Protein AF-A0A524IJ45-F1 (afdb_monomer)

Secondary structure (DSSP, 8-state):
----HHHHHHHHHHHHHHHH--GGGGGGS-HHHHHHHHHHHHHHHHHT-SS-TTTTTT-GGG---HHHHHHHHHHHHHS----------

Solvent-accessible surface area (backbone atoms only — not comparable to full-atom values): 5574 Å² total; per-residue (Å²): 136,88,82,58,68,67,64,51,51,50,52,46,54,56,49,54,46,43,70,77,56,42,79,95,49,47,92,73,52,54,68,72,59,49,44,51,47,43,50,47,58,44,50,37,49,72,75,54,56,51,65,49,78,83,52,39,85,84,36,66,84,65,60,76,47,74,66,53,51,48,51,50,50,52,51,50,70,66,51,90,61,82,75,80,78,90,75,79,134

pLDDT: mean 85.95, std 15.04, range [37.12, 96.44]

Radius of gyration: 16.4 Å; Cα contacts (8 Å, |Δi|>4): 30; chains: 1; bounding box: 54×28×36 Å

Foldseek 3Di:
DDDPPVVVVVVVVVVVCCVLDDPVCQVVDDQQSNLVSLVVQLVCVVVVPPPPPVVCVVCVVRDDDPVNSVVSVVVSVPDDHDPPPPDDD

Mean predicted aligned error: 6.89 Å

Sequence (89 aa):
SQVAPVSWLLAWDVGEGREELNFSTWNRYGQKKRDKIIKEIWEEVQEGEMPPWFYLPLHPDARLSDNDRSVLRVWTTSVPSVSEDKNDK

Structure (mmCIF, N/CA/C/O backbone):
data_AF-A0A524IJ45-F1
#
_entry.id   AF-A0A524IJ45-F1
#
loop_
_atom_site.group_PDB
_atom_site.id
_atom_site.type_symbol
_atom_s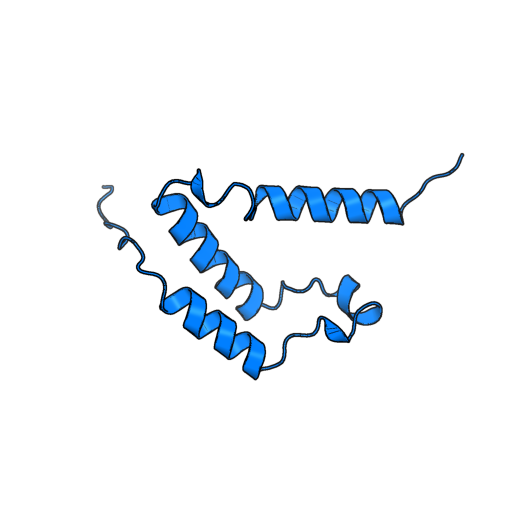ite.label_atom_id
_atom_site.label_alt_id
_atom_site.label_comp_id
_atom_site.label_asym_id
_atom_site.label_entity_id
_atom_site.label_seq_id
_atom_site.pdbx_PDB_ins_code
_atom_site.Cartn_x
_atom_site.Cartn_y
_atom_site.Cartn_z
_atom_site.occupancy
_atom_site.B_iso_or_equiv
_atom_site.auth_seq_id
_atom_site.auth_comp_id
_atom_site.auth_asym_id
_atom_site.auth_atom_id
_atom_site.pdbx_PDB_model_num
ATOM 1 N N . SER A 1 1 ? 35.169 2.123 0.987 1.00 50.47 1 SER A N 1
ATOM 2 C CA . SER A 1 1 ? 33.810 2.248 1.543 1.00 50.47 1 SER A CA 1
ATOM 3 C C . SER A 1 1 ? 32.815 1.667 0.559 1.00 50.47 1 SER A C 1
ATOM 5 O O . SER A 1 1 ? 32.838 2.081 -0.591 1.00 50.47 1 SER A O 1
ATOM 7 N N . GLN A 1 2 ? 31.993 0.700 0.967 1.00 52.06 2 GLN A N 1
ATOM 8 C CA . GLN A 1 2 ? 30.850 0.237 0.175 1.00 52.06 2 GLN A CA 1
ATOM 9 C C . GLN A 1 2 ? 29.604 0.907 0.747 1.00 52.06 2 GLN A C 1
ATOM 11 O O . GLN A 1 2 ? 29.081 0.493 1.775 1.00 52.06 2 GLN A O 1
ATOM 16 N N . VAL A 1 3 ? 29.184 2.001 0.118 1.00 57.25 3 VAL A N 1
ATOM 17 C CA . VAL A 1 3 ? 27.835 2.536 0.312 1.00 57.25 3 VAL A CA 1
ATOM 18 C C . VAL A 1 3 ? 26.932 1.643 -0.530 1.00 57.25 3 VAL A C 1
ATOM 20 O O . VAL A 1 3 ? 27.188 1.483 -1.722 1.00 57.25 3 VAL A O 1
ATOM 23 N N . ALA A 1 4 ? 25.933 1.014 0.085 1.00 68.88 4 ALA A N 1
ATOM 24 C CA . ALA A 1 4 ? 24.977 0.152 -0.604 1.00 68.88 4 ALA A CA 1
ATOM 25 C C . ALA A 1 4 ? 23.622 0.881 -0.682 1.00 68.88 4 ALA A C 1
ATOM 27 O O . ALA A 1 4 ? 22.725 0.617 0.121 1.00 68.88 4 ALA A O 1
ATOM 28 N N . PRO A 1 5 ? 23.478 1.849 -1.607 1.00 75.81 5 PRO A N 1
ATOM 29 C CA . PRO A 1 5 ? 22.335 2.761 -1.626 1.00 75.81 5 PRO A CA 1
ATOM 30 C C . PRO A 1 5 ? 21.005 2.025 -1.828 1.00 75.81 5 PRO A C 1
ATOM 32 O O . PRO A 1 5 ? 20.012 2.362 -1.195 1.00 75.81 5 PRO A O 1
ATOM 35 N N . VAL A 1 6 ? 21.000 0.968 -2.644 1.00 80.31 6 VAL A N 1
ATOM 36 C CA . VAL A 1 6 ? 19.785 0.203 -2.960 1.00 80.31 6 VAL A CA 1
ATOM 37 C C . VAL A 1 6 ? 19.300 -0.625 -1.766 1.00 80.31 6 VAL A C 1
ATOM 39 O O . VAL A 1 6 ? 18.103 -0.676 -1.510 1.00 80.31 6 VAL A O 1
ATOM 42 N N . SER A 1 7 ? 20.202 -1.246 -0.996 1.00 81.12 7 SER A N 1
ATOM 43 C CA . SER A 1 7 ? 19.798 -2.052 0.166 1.00 81.12 7 SER A CA 1
ATOM 44 C C . SER A 1 7 ? 19.265 -1.204 1.318 1.00 81.12 7 SER A C 1
ATOM 46 O O . SER A 1 7 ? 18.411 -1.674 2.061 1.00 81.12 7 SER A O 1
ATOM 48 N N . TRP A 1 8 ? 19.754 0.031 1.477 1.00 85.31 8 TRP A N 1
ATOM 49 C CA . TRP A 1 8 ? 19.207 0.962 2.467 1.00 85.31 8 TRP A CA 1
ATOM 50 C C . TRP A 1 8 ? 17.850 1.505 2.050 1.00 85.31 8 TRP A C 1
ATOM 52 O O . TRP A 1 8 ? 16.958 1.522 2.888 1.00 85.31 8 TRP A O 1
ATOM 62 N N . LEU A 1 9 ? 17.682 1.876 0.776 1.00 84.62 9 LEU A N 1
ATOM 63 C CA . LEU A 1 9 ? 16.384 2.299 0.253 1.00 84.62 9 LEU A CA 1
ATOM 64 C C . LEU A 1 9 ? 15.338 1.194 0.439 1.00 84.62 9 LEU A C 1
ATOM 66 O O . LEU A 1 9 ? 14.293 1.442 1.017 1.00 84.62 9 LEU A O 1
ATOM 70 N N . LEU A 1 10 ? 15.668 -0.048 0.071 1.00 85.81 10 LEU A N 1
ATOM 71 C CA . LEU A 1 10 ? 14.768 -1.186 0.257 1.00 85.81 10 LEU A CA 1
ATOM 72 C C . LEU A 1 10 ? 14.447 -1.452 1.736 1.00 85.81 10 LEU A C 1
ATOM 74 O O . LEU A 1 10 ? 13.305 -1.738 2.082 1.00 85.81 10 LEU A O 1
ATOM 78 N N . ALA A 1 11 ? 15.450 -1.393 2.618 1.00 88.62 11 ALA A N 1
ATOM 79 C CA . ALA A 1 11 ? 15.230 -1.583 4.050 1.00 88.62 11 ALA A CA 1
ATOM 80 C C . ALA A 1 11 ? 14.358 -0.469 4.647 1.00 88.62 11 ALA A C 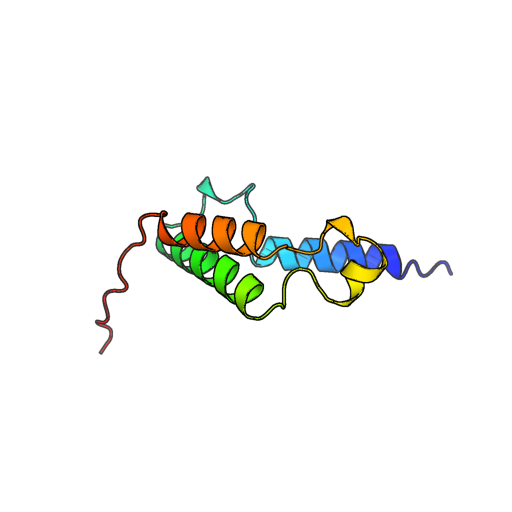1
ATOM 82 O O . ALA A 1 11 ? 13.544 -0.750 5.525 1.00 88.62 11 ALA A O 1
ATOM 83 N N . TRP A 1 12 ? 14.526 0.763 4.164 1.00 88.44 12 TRP A N 1
ATOM 84 C CA . TRP A 1 12 ? 13.705 1.905 4.541 1.00 88.44 12 TRP A CA 1
ATOM 85 C C . TRP A 1 12 ? 12.266 1.741 4.039 1.00 88.44 12 TRP A C 1
ATOM 87 O O . TRP A 1 12 ? 11.368 1.750 4.870 1.00 88.44 12 TRP A O 1
ATOM 97 N N . ASP A 1 13 ? 12.052 1.436 2.754 1.00 89.25 13 ASP A N 1
ATOM 98 C CA . ASP A 1 13 ? 10.720 1.191 2.174 1.00 89.25 13 ASP A CA 1
ATOM 99 C C . ASP A 1 13 ? 9.969 0.068 2.918 1.00 89.25 13 ASP A C 1
ATOM 101 O O . ASP A 1 13 ? 8.781 0.179 3.221 1.00 89.25 13 ASP A O 1
ATOM 105 N N . VAL A 1 14 ? 10.659 -1.030 3.256 1.00 90.06 14 VAL A N 1
ATOM 106 C CA . VAL A 1 14 ? 10.072 -2.138 4.034 1.00 90.06 14 VAL A CA 1
ATOM 107 C C . VAL A 1 14 ? 9.758 -1.717 5.471 1.00 90.06 14 VAL A C 1
ATOM 109 O O . VAL A 1 14 ? 8.784 -2.207 6.048 1.00 90.06 14 VAL A O 1
ATOM 112 N N . GLY A 1 15 ? 10.600 -0.873 6.067 1.00 92.88 15 GLY A N 1
ATOM 113 C CA . GLY A 1 15 ? 10.385 -0.312 7.398 1.00 92.88 15 GLY A CA 1
ATOM 114 C C . GL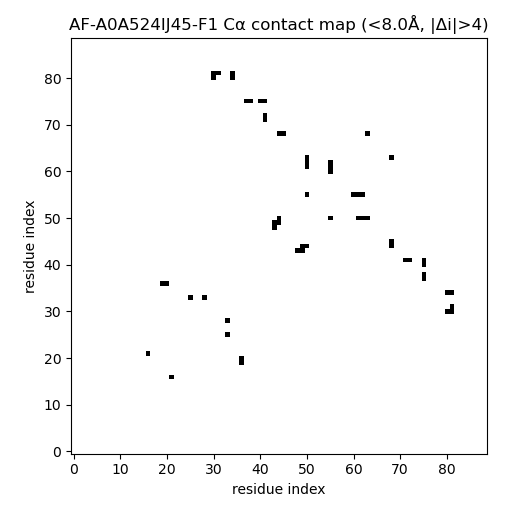Y A 1 15 ? 9.138 0.562 7.431 1.00 92.88 15 GLY A C 1
ATOM 115 O O . GLY A 1 15 ? 8.222 0.262 8.195 1.00 92.88 15 GLY A O 1
ATOM 116 N N . GLU A 1 16 ? 9.085 1.548 6.539 1.00 91.81 16 GLU A N 1
ATOM 117 C CA . GLU A 1 16 ? 7.985 2.500 6.386 1.00 91.81 16 GLU A CA 1
ATOM 118 C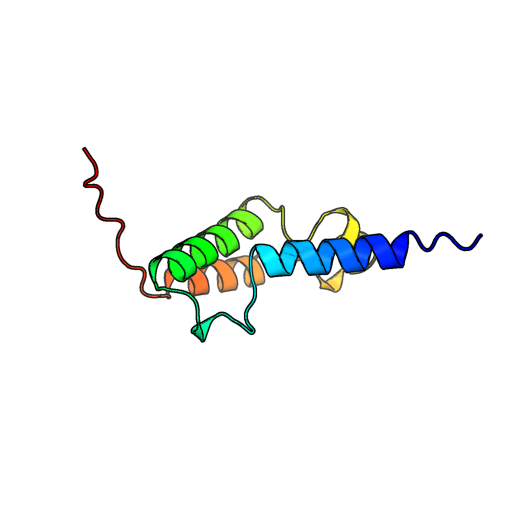 C . GLU A 1 16 ? 6.665 1.776 6.096 1.00 91.81 16 GLU A C 1
ATOM 120 O O . GLU A 1 16 ? 5.688 1.905 6.831 1.00 91.81 16 GLU A O 1
ATOM 125 N N . GLY A 1 17 ? 6.656 0.878 5.103 1.00 91.50 17 GLY A N 1
ATOM 126 C CA . GLY A 1 17 ? 5.455 0.121 4.756 1.00 91.50 17 GLY A CA 1
ATOM 127 C C . GLY A 1 17 ? 4.922 -0.731 5.913 1.00 91.50 17 GLY A C 1
ATOM 128 O O . GLY A 1 17 ? 3.713 -0.903 6.047 1.00 91.50 17 GLY A O 1
ATOM 129 N N . ARG A 1 18 ? 5.799 -1.253 6.785 1.00 93.50 18 ARG A N 1
ATOM 130 C CA . ARG A 1 18 ? 5.402 -2.010 7.988 1.00 93.50 18 ARG A CA 1
ATOM 131 C C . ARG A 1 18 ? 4.956 -1.127 9.147 1.00 93.50 18 ARG A C 1
ATOM 133 O O . ARG A 1 18 ? 4.290 -1.647 10.048 1.00 93.50 18 ARG A O 1
ATOM 140 N N . GLU A 1 19 ? 5.365 0.131 9.179 1.00 91.44 19 GLU A N 1
ATOM 141 C CA . GLU A 1 19 ? 4.893 1.094 10.168 1.00 91.44 19 GLU A CA 1
ATOM 142 C C . GLU A 1 19 ? 3.423 1.435 9.905 1.00 91.44 19 GLU A C 1
ATOM 144 O O . GLU A 1 19 ? 2.599 1.330 10.823 1.00 91.44 19 GLU A O 1
ATOM 149 N N . GLU A 1 20 ? 3.087 1.677 8.636 1.00 91.25 20 GLU A N 1
ATOM 150 C CA . GLU A 1 20 ? 1.721 1.972 8.200 1.00 91.25 20 GLU A CA 1
ATOM 151 C C . GLU A 1 20 ? 0.830 0.718 8.156 1.00 91.25 20 GLU A C 1
ATOM 153 O O . GLU A 1 20 ? -0.250 0.670 8.757 1.00 91.25 20 GLU A O 1
ATOM 158 N N . LEU A 1 21 ? 1.301 -0.365 7.523 1.00 93.06 21 LEU A N 1
ATOM 159 C CA . LEU A 1 21 ? 0.521 -1.585 7.309 1.00 93.06 21 LEU A CA 1
ATOM 160 C C . LEU A 1 21 ? 1.347 -2.860 7.535 1.00 93.06 21 LEU A C 1
ATOM 162 O O . LEU A 1 21 ? 2.133 -3.311 6.703 1.00 93.06 21 LEU A O 1
ATOM 166 N N . ASN A 1 22 ? 1.079 -3.550 8.649 1.00 94.88 22 ASN A N 1
ATOM 167 C CA . ASN A 1 22 ? 1.707 -4.838 8.948 1.00 94.88 22 ASN A CA 1
ATOM 168 C C . ASN A 1 22 ? 0.693 -5.965 9.163 1.00 94.88 22 ASN A C 1
ATOM 170 O O . ASN A 1 22 ? 0.210 -6.206 10.279 1.00 94.88 22 ASN A O 1
ATOM 174 N N . PHE A 1 23 ? 0.470 -6.745 8.102 1.00 92.56 23 PHE A N 1
ATOM 175 C CA . PHE A 1 23 ? -0.418 -7.909 8.121 1.00 92.56 23 PHE A CA 1
ATOM 176 C C . PHE A 1 23 ? -0.014 -8.992 9.140 1.00 92.56 23 PHE A C 1
ATOM 178 O O . PHE A 1 23 ? -0.881 -9.677 9.678 1.00 92.56 23 PHE A O 1
ATOM 185 N N . SER A 1 24 ? 1.271 -9.105 9.508 1.00 94.44 24 SER A N 1
ATOM 186 C CA . SER A 1 24 ? 1.734 -10.065 10.536 1.00 94.44 24 SER A CA 1
ATOM 187 C C . SER A 1 24 ? 1.279 -9.687 11.952 1.00 94.44 24 SER A C 1
ATOM 189 O O . SER A 1 24 ? 1.308 -10.499 12.884 1.00 94.44 24 SER A O 1
ATOM 191 N N . THR A 1 25 ? 0.872 -8.432 12.141 1.00 93.88 25 THR A N 1
ATOM 192 C CA . THR A 1 25 ? 0.343 -7.911 13.405 1.0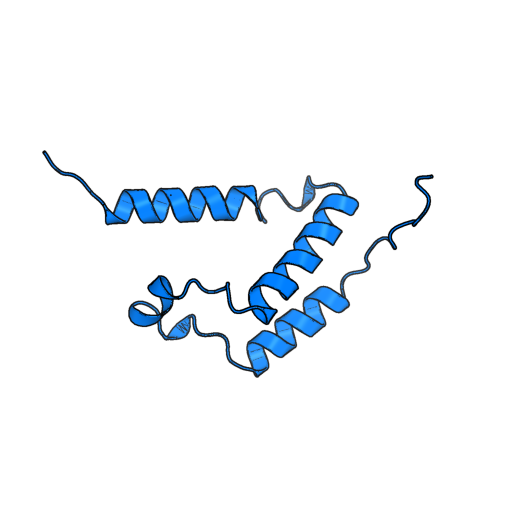0 93.88 25 THR A CA 1
ATOM 193 C C . THR A 1 25 ? -1.130 -7.514 13.315 1.00 93.88 25 THR A C 1
ATOM 195 O O . THR A 1 25 ? -1.699 -7.094 14.318 1.00 93.88 25 THR A O 1
ATOM 198 N N . TRP A 1 26 ? -1.777 -7.733 12.167 1.00 92.88 26 TRP A N 1
ATOM 199 C CA . TRP A 1 26 ? -3.166 -7.351 11.892 1.00 92.88 26 TRP A CA 1
ATOM 200 C C . TRP A 1 26 ? -4.150 -7.788 12.980 1.00 92.88 26 TRP A C 1
ATOM 202 O O . TRP A 1 26 ? -4.923 -6.985 13.506 1.00 92.88 26 TRP A O 1
ATOM 212 N N . ASN A 1 27 ? -4.049 -9.053 13.402 1.00 93.00 27 ASN A N 1
ATOM 213 C CA . ASN A 1 27 ? -4.915 -9.642 14.427 1.00 93.00 27 ASN A CA 1
ATOM 214 C C . ASN A 1 27 ? -4.733 -9.018 15.822 1.00 93.00 27 ASN A C 1
ATOM 216 O O . ASN A 1 27 ? -5.577 -9.214 16.692 1.00 93.00 27 ASN A O 1
ATOM 220 N N . ARG A 1 28 ? -3.663 -8.244 16.035 1.00 94.62 28 ARG A N 1
ATOM 221 C CA . ARG A 1 28 ? -3.390 -7.512 17.279 1.00 94.62 28 ARG A CA 1
ATOM 222 C C . ARG A 1 28 ? -3.896 -6.068 17.247 1.00 94.62 28 ARG A C 1
ATOM 224 O O . ARG A 1 28 ? -3.976 -5.443 18.297 1.00 94.62 28 ARG A O 1
ATOM 231 N N . TYR A 1 29 ? -4.238 -5.529 16.076 1.00 92.94 29 TYR A N 1
ATOM 232 C CA . TYR A 1 29 ? -4.803 -4.183 15.969 1.00 92.94 29 TYR A CA 1
ATOM 233 C C . TYR A 1 29 ? -6.239 -4.142 16.491 1.00 92.94 29 TYR A C 1
ATOM 235 O O . TYR A 1 29 ? -7.003 -5.085 16.287 1.00 92.94 29 TYR A O 1
ATOM 243 N N . GLY A 1 30 ? -6.609 -3.038 17.144 1.00 92.31 30 GLY A N 1
ATOM 244 C CA . GLY A 1 30 ? -8.004 -2.751 17.477 1.00 92.31 30 GLY A CA 1
ATOM 245 C C . GLY A 1 30 ? -8.821 -2.405 16.230 1.00 92.31 30 GLY A C 1
ATOM 246 O O . GLY A 1 30 ? -8.260 -1.993 15.214 1.00 92.31 30 GLY A O 1
ATOM 247 N N . GLN A 1 31 ? -10.147 -2.530 16.321 1.00 90.56 31 GLN A N 1
ATOM 248 C CA . GLN A 1 31 ? -11.058 -2.337 15.186 1.00 90.56 31 GLN A CA 1
ATOM 249 C C . GLN A 1 31 ? -10.892 -0.964 14.516 1.00 90.56 31 GLN A C 1
ATOM 251 O O . GLN A 1 31 ? -10.669 -0.910 13.315 1.00 90.56 31 GLN A O 1
ATOM 256 N N . LYS A 1 32 ? -10.845 0.128 15.297 1.00 90.88 32 LYS A N 1
ATOM 257 C CA . LYS A 1 32 ? -10.632 1.491 14.767 1.00 90.88 32 LYS A CA 1
ATOM 258 C C . LYS A 1 32 ? -9.365 1.615 13.911 1.00 90.88 32 LYS A C 1
ATOM 260 O O . LYS A 1 32 ? -9.387 2.259 12.871 1.00 90.88 32 LYS A O 1
ATOM 265 N N . LYS A 1 33 ? -8.256 0.992 14.340 1.00 91.88 33 LYS A N 1
ATOM 266 C CA . LYS A 1 33 ? -6.995 1.012 13.579 1.00 91.88 33 LYS A CA 1
ATOM 267 C C . LYS A 1 33 ? -7.123 0.208 12.285 1.00 91.88 33 LYS A C 1
ATOM 269 O O . LYS A 1 33 ? -6.629 0.652 11.260 1.00 91.88 33 LYS A O 1
ATOM 274 N N . ARG A 1 34 ? -7.791 -0.949 12.319 1.00 92.44 34 ARG A N 1
ATOM 275 C CA . ARG A 1 34 ? -8.038 -1.754 11.112 1.00 92.44 34 ARG A CA 1
ATOM 276 C C . ARG A 1 34 ? -8.901 -1.004 10.102 1.00 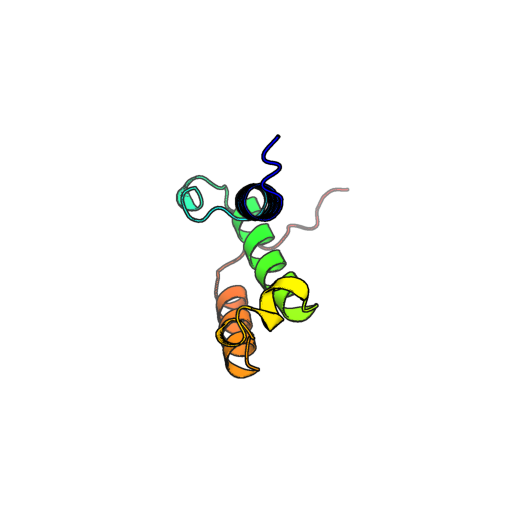92.44 34 ARG A C 1
ATOM 278 O O . ARG A 1 34 ? -8.545 -0.989 8.932 1.00 92.44 34 ARG A O 1
ATOM 285 N N . ASP A 1 35 ? -9.970 -0.357 10.559 1.00 92.31 35 ASP A N 1
ATOM 286 C CA . ASP A 1 35 ? -10.874 0.419 9.703 1.00 92.31 35 ASP A CA 1
ATOM 287 C C . ASP A 1 35 ? -10.138 1.592 9.041 1.00 92.31 35 ASP A C 1
ATOM 289 O O . ASP A 1 35 ? -10.258 1.792 7.834 1.00 92.31 35 ASP A O 1
ATOM 293 N N . LYS A 1 36 ? -9.308 2.309 9.815 1.00 92.44 36 LYS A N 1
ATOM 294 C CA . LYS A 1 36 ? -8.434 3.369 9.299 1.00 92.44 36 LYS A CA 1
ATOM 295 C C . LYS A 1 36 ? -7.493 2.840 8.207 1.00 92.44 36 LYS A C 1
ATOM 297 O O . LYS A 1 36 ? -7.498 3.375 7.106 1.00 92.44 36 LYS A O 1
ATOM 302 N N . ILE A 1 37 ? -6.773 1.750 8.475 1.00 94.19 37 ILE A N 1
ATOM 303 C CA . ILE A 1 37 ? -5.835 1.164 7.506 1.00 94.19 37 ILE A CA 1
ATOM 304 C C . ILE A 1 37 ? -6.557 0.682 6.238 1.00 94.19 37 ILE A C 1
ATOM 306 O O . ILE A 1 37 ? -6.054 0.861 5.137 1.00 94.19 37 ILE A O 1
ATOM 310 N N . ILE A 1 38 ? -7.742 0.072 6.355 1.00 94.25 38 ILE A N 1
ATOM 311 C CA . ILE A 1 38 ? -8.526 -0.369 5.185 1.00 94.25 38 ILE A CA 1
ATOM 312 C C . ILE A 1 38 ? -8.910 0.815 4.300 1.00 94.25 38 ILE A C 1
ATOM 314 O O . ILE A 1 38 ? -8.872 0.700 3.074 1.00 94.25 38 ILE A O 1
ATOM 318 N N . LYS A 1 39 ? -9.282 1.940 4.915 1.00 93.06 39 LYS A N 1
ATOM 319 C CA . LYS A 1 39 ? -9.575 3.177 4.197 1.00 93.06 39 LYS A CA 1
ATOM 320 C C . LYS A 1 39 ? -8.325 3.697 3.479 1.00 93.06 39 LYS A C 1
ATOM 322 O O . LYS A 1 39 ? -8.393 3.911 2.272 1.00 93.06 39 LYS A O 1
ATOM 327 N N . GLU A 1 40 ? -7.201 3.792 4.188 1.00 93.75 40 GLU A N 1
ATOM 328 C CA . GLU A 1 40 ? -5.918 4.253 3.634 1.00 93.75 40 GLU A CA 1
ATOM 329 C C . GLU A 1 40 ? -5.461 3.378 2.457 1.00 93.75 40 GLU A C 1
ATOM 331 O 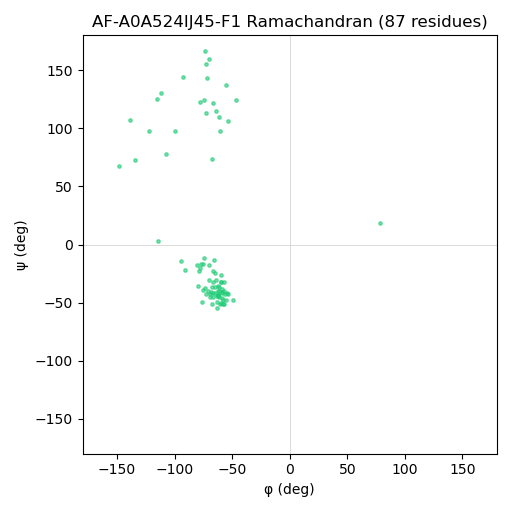O . GLU A 1 40 ? -5.091 3.907 1.417 1.00 93.75 40 GLU A O 1
ATOM 336 N N . ILE A 1 41 ? -5.611 2.046 2.529 1.00 94.69 41 ILE A N 1
ATOM 337 C CA . ILE A 1 41 ? -5.288 1.144 1.404 1.00 94.69 41 ILE A CA 1
ATOM 338 C C . ILE A 1 41 ? -6.003 1.565 0.111 1.00 94.69 41 ILE A C 1
ATOM 340 O O . ILE A 1 41 ? -5.416 1.502 -0.969 1.00 94.69 41 ILE A O 1
ATOM 344 N N . TRP A 1 42 ? -7.281 1.946 0.191 1.00 94.69 42 TRP A N 1
ATOM 345 C CA . TRP A 1 42 ? -8.012 2.381 -0.996 1.00 94.69 42 TRP A CA 1
ATOM 346 C C . TRP A 1 42 ? -7.614 3.793 -1.440 1.00 94.69 42 TRP A C 1
ATOM 348 O O . TRP A 1 42 ? -7.507 4.017 -2.644 1.00 94.69 42 TRP A O 1
ATOM 358 N N . GLU A 1 43 ? -7.387 4.715 -0.503 1.00 94.69 43 GLU A N 1
ATOM 359 C CA . GLU A 1 43 ? -6.958 6.090 -0.796 1.00 94.69 43 GLU A CA 1
ATOM 360 C C . GLU A 1 43 ? -5.620 6.101 -1.552 1.00 94.69 43 GLU A C 1
ATOM 362 O O . GLU A 1 43 ? -5.564 6.616 -2.666 1.00 94.69 43 GLU A O 1
ATOM 367 N N . GLU A 1 44 ? -4.610 5.385 -1.059 1.00 95.06 44 GLU A N 1
ATOM 368 C CA . GLU A 1 44 ? -3.285 5.247 -1.688 1.00 95.06 44 GLU A CA 1
ATOM 369 C C . GLU A 1 44 ? -3.353 4.697 -3.128 1.00 95.06 44 GLU A C 1
ATOM 371 O O . GLU A 1 44 ? -2.653 5.138 -4.047 1.00 95.06 44 GLU A O 1
ATOM 376 N N . VAL A 1 45 ? -4.238 3.722 -3.360 1.00 95.00 45 VAL A N 1
ATOM 377 C CA . VAL A 1 45 ? -4.460 3.124 -4.687 1.00 95.00 45 VAL A CA 1
ATOM 378 C C . VAL A 1 45 ? -5.232 4.072 -5.606 1.00 95.00 45 VAL A C 1
ATOM 380 O O . VAL A 1 45 ? -4.978 4.115 -6.814 1.00 95.00 45 VAL A O 1
ATOM 383 N N . GLN A 1 46 ? -6.199 4.811 -5.059 1.00 94.81 46 GLN A N 1
ATOM 384 C CA . GLN A 1 46 ? -7.010 5.774 -5.797 1.00 94.81 46 GLN A CA 1
ATOM 385 C C . GLN A 1 46 ? -6.185 6.987 -6.234 1.00 94.81 46 GLN A C 1
ATOM 387 O O . GLN A 1 46 ? -6.338 7.443 -7.369 1.00 94.81 46 GLN A O 1
ATOM 392 N N . GLU A 1 47 ? -5.334 7.493 -5.347 1.00 95.38 47 GLU A N 1
ATOM 393 C CA . GLU A 1 47 ? -4.445 8.631 -5.587 1.00 95.38 47 GLU A CA 1
ATOM 394 C C . GLU A 1 47 ? -3.250 8.245 -6.469 1.00 95.38 47 GLU A C 1
ATOM 396 O O . GLU A 1 47 ? -2.653 9.097 -7.127 1.00 95.38 47 GLU A O 1
ATOM 401 N N . GLY A 1 48 ? -2.976 6.943 -6.598 1.00 93.00 48 GLY A N 1
ATOM 402 C CA . GLY A 1 48 ? -1.901 6.423 -7.437 1.00 93.00 48 GLY A CA 1
ATOM 403 C C . GLY A 1 48 ? -0.527 6.546 -6.786 1.00 93.00 48 GLY A C 1
ATOM 404 O O . GLY A 1 48 ? 0.478 6.462 -7.492 1.00 93.00 48 GLY A O 1
ATOM 405 N N . GLU A 1 49 ? -0.493 6.722 -5.466 1.00 92.62 49 GLU A N 1
ATOM 406 C CA . GLU A 1 49 ? 0.721 6.680 -4.651 1.00 92.62 49 GLU A CA 1
ATOM 407 C C . GLU A 1 49 ? 1.304 5.255 -4.637 1.00 92.62 49 GLU A C 1
ATOM 409 O O . GLU A 1 49 ? 2.523 5.068 -4.671 1.00 92.62 49 GLU A O 1
ATOM 414 N N . MET A 1 50 ? 0.427 4.241 -4.709 1.00 93.19 50 MET A N 1
ATOM 415 C CA . MET A 1 50 ? 0.800 2.828 -4.745 1.00 93.19 50 MET A CA 1
ATOM 416 C C . MET A 1 50 ? 0.495 2.149 -6.100 1.00 93.19 50 MET A C 1
ATOM 418 O O . MET A 1 50 ? -0.644 2.196 -6.581 1.00 93.19 50 MET A O 1
ATOM 422 N N . PRO A 1 51 ? 1.469 1.431 -6.705 1.00 93.31 51 PRO A N 1
ATOM 423 C CA . PRO A 1 51 ? 2.866 1.293 -6.272 1.00 93.31 51 PRO A CA 1
ATOM 424 C C . PRO A 1 51 ? 3.689 2.572 -6.507 1.00 93.31 51 PRO A C 1
ATOM 426 O O . 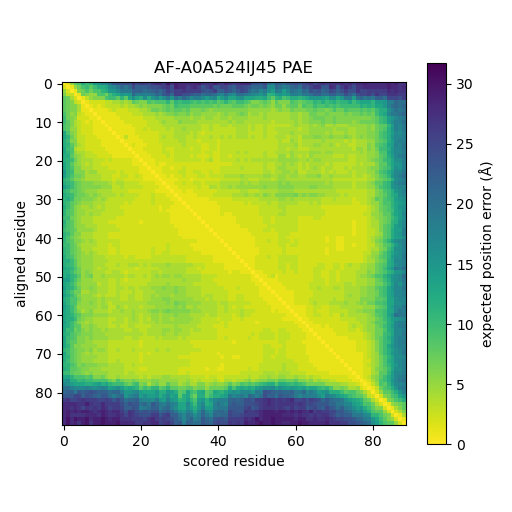PRO A 1 51 ? 3.397 3.297 -7.463 1.00 93.31 51 PRO A O 1
ATOM 429 N N . PRO A 1 52 ? 4.781 2.792 -5.747 1.00 91.38 52 PRO A N 1
ATOM 430 C CA . PRO A 1 52 ? 5.621 3.971 -5.911 1.00 91.38 52 PRO A CA 1
ATOM 431 C C . PRO A 1 52 ? 6.131 4.119 -7.345 1.00 91.38 52 PRO A C 1
ATOM 433 O O . PRO A 1 52 ? 6.594 3.161 -7.971 1.00 91.38 52 PRO A O 1
ATOM 436 N N . TRP A 1 53 ? 6.099 5.343 -7.871 1.00 90.56 53 TRP A N 1
ATOM 437 C CA . TRP A 1 53 ? 6.415 5.618 -9.278 1.00 90.56 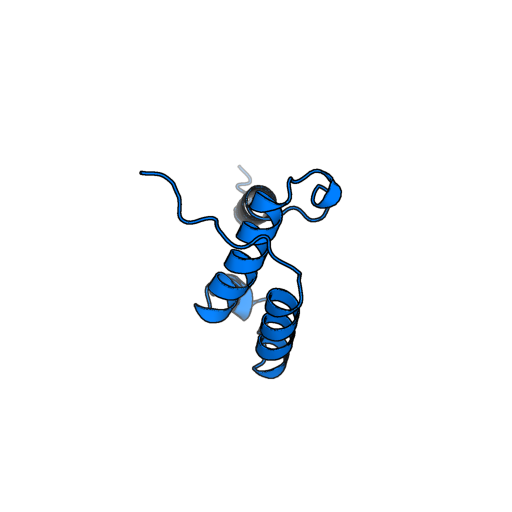53 TRP A CA 1
ATOM 438 C C . TRP A 1 53 ? 7.812 5.134 -9.705 1.00 90.56 53 TRP A C 1
ATOM 440 O O . TRP A 1 53 ? 7.998 4.731 -10.853 1.00 90.56 53 TRP A O 1
ATOM 450 N N . PHE A 1 54 ? 8.790 5.144 -8.794 1.00 89.38 54 PHE A N 1
ATOM 451 C CA . PHE A 1 54 ? 10.165 4.705 -9.051 1.00 89.38 54 PHE A CA 1
ATOM 452 C C . PHE A 1 54 ? 10.321 3.177 -9.074 1.00 89.38 54 PHE A C 1
ATOM 454 O O . PHE A 1 54 ? 11.316 2.671 -9.593 1.00 89.38 54 PHE A O 1
ATOM 461 N N . TYR A 1 55 ? 9.350 2.436 -8.536 1.00 88.38 55 TYR A N 1
ATOM 462 C CA . TYR A 1 55 ? 9.350 0.974 -8.512 1.00 88.38 55 TYR A CA 1
ATOM 463 C C . TYR A 1 55 ? 8.896 0.380 -9.856 1.00 88.38 55 TYR A C 1
ATOM 465 O O . TYR A 1 55 ? 9.452 -0.619 -10.321 1.00 88.38 55 TYR A O 1
ATOM 473 N N . LEU A 1 56 ? 7.940 1.041 -10.519 1.00 91.62 56 LEU A N 1
ATOM 474 C CA . LEU A 1 56 ? 7.299 0.583 -11.759 1.00 91.62 56 LEU A CA 1
ATOM 475 C C . LEU A 1 56 ? 8.249 0.336 -12.951 1.00 91.62 56 LEU A C 1
ATOM 477 O O . LEU A 1 56 ? 8.017 -0.630 -13.676 1.00 91.62 56 LEU A O 1
ATOM 481 N N . PRO A 1 57 ? 9.313 1.131 -13.201 1.00 92.81 57 PRO A N 1
ATOM 482 C CA . PRO A 1 57 ? 10.234 0.865 -14.310 1.00 92.81 57 PRO A CA 1
ATOM 483 C C . PRO A 1 57 ? 10.996 -0.457 -14.174 1.00 92.81 57 PRO A C 1
ATOM 485 O O . PRO A 1 57 ? 11.347 -1.065 -15.182 1.00 92.81 57 PRO A O 1
ATOM 488 N N . LEU A 1 58 ? 11.264 -0.890 -12.937 1.00 91.69 58 LEU A N 1
ATOM 489 C CA . LEU A 1 58 ? 11.954 -2.149 -12.645 1.00 91.69 58 LEU A CA 1
ATOM 490 C C . LEU A 1 58 ? 10.979 -3.325 -12.480 1.00 91.69 58 LEU A C 1
ATOM 492 O O . LEU A 1 58 ? 11.388 -4.468 -12.668 1.00 91.69 58 LEU A O 1
ATOM 496 N N . HIS A 1 59 ? 9.713 -3.041 -12.162 1.00 92.56 59 HIS A N 1
ATOM 497 C CA . HIS A 1 59 ? 8.661 -4.027 -11.891 1.00 92.56 59 HIS A CA 1
ATOM 498 C C . HIS A 1 59 ? 7.370 -3.641 -12.629 1.00 92.56 59 HIS A C 1
ATOM 500 O O . HIS A 1 59 ? 6.410 -3.155 -12.021 1.00 92.56 59 HIS A O 1
ATOM 506 N N . PRO A 1 60 ? 7.333 -3.792 -13.964 1.00 92.75 60 PRO A N 1
ATOM 507 C CA . PRO A 1 60 ? 6.166 -3.408 -14.758 1.00 92.75 60 PRO A CA 1
ATOM 508 C C . PRO A 1 60 ? 4.924 -4.250 -14.430 1.00 92.75 60 PRO A C 1
ATOM 510 O O . PRO A 1 60 ? 3.800 -3.788 -14.615 1.00 92.75 60 PRO A O 1
ATOM 513 N N . ASP A 1 61 ? 5.127 -5.463 -13.924 1.00 94.25 61 ASP A N 1
ATOM 514 C CA . ASP A 1 61 ? 4.112 -6.389 -13.424 1.00 94.25 61 ASP A CA 1
ATOM 515 C C . ASP A 1 61 ? 3.399 -5.889 -12.160 1.00 94.25 61 ASP A C 1
ATOM 517 O O . ASP A 1 61 ? 2.260 -6.275 -11.913 1.00 94.25 61 ASP A O 1
ATOM 521 N N . ALA A 1 62 ? 4.015 -4.982 -11.397 1.00 93.69 62 ALA A N 1
ATOM 522 C CA . ALA A 1 62 ? 3.387 -4.369 -10.228 1.00 93.69 62 ALA A CA 1
ATOM 523 C C . ALA A 1 62 ? 2.321 -3.323 -10.596 1.00 93.69 62 ALA A C 1
ATOM 525 O O . ALA A 1 62 ? 1.571 -2.866 -9.733 1.00 93.69 62 ALA A O 1
ATOM 526 N N . ARG A 1 63 ? 2.246 -2.909 -11.868 1.00 94.38 63 ARG A N 1
ATOM 527 C CA . ARG A 1 63 ? 1.284 -1.904 -12.318 1.00 94.38 63 ARG A CA 1
ATOM 528 C C . ARG A 1 63 ? -0.144 -2.426 -12.159 1.00 94.38 63 ARG A C 1
ATOM 530 O O . ARG A 1 63 ? -0.567 -3.322 -12.881 1.00 94.38 63 ARG A O 1
ATOM 537 N N . LEU A 1 64 ? -0.907 -1.785 -11.278 1.00 94.94 64 LEU A N 1
ATOM 538 C CA . LEU A 1 64 ? -2.315 -2.113 -11.063 1.00 94.94 64 LEU A CA 1
ATOM 539 C C . LEU A 1 64 ? -3.151 -1.774 -12.301 1.00 94.94 64 LEU A C 1
ATOM 541 O O . LEU A 1 64 ? -3.199 -0.614 -12.730 1.00 94.94 64 LEU A O 1
ATOM 545 N N . SER A 1 65 ? -3.833 -2.780 -12.844 1.00 95.19 65 SER A N 1
ATOM 546 C CA . SER A 1 65 ? -4.855 -2.594 -13.872 1.00 95.19 65 SER A CA 1
ATOM 547 C C . SER A 1 65 ? -6.136 -1.999 -13.277 1.00 95.19 65 SER A C 1
ATOM 549 O O . SER A 1 65 ? -6.348 -2.012 -12.062 1.00 95.19 65 SER A O 1
ATOM 551 N N . ASP A 1 66 ? -7.039 -1.516 -14.130 1.00 94.75 66 ASP A N 1
ATOM 552 C CA . ASP A 1 66 ? -8.353 -1.037 -13.680 1.00 94.75 66 ASP A CA 1
ATOM 553 C C . ASP A 1 66 ? -9.158 -2.142 -12.981 1.00 94.75 66 ASP A C 1
ATOM 555 O O . ASP A 1 66 ? -9.898 -1.877 -12.030 1.00 94.75 66 ASP A O 1
ATOM 559 N N . ASN A 1 67 ? -8.967 -3.395 -13.405 1.00 96.44 67 ASN A N 1
ATOM 560 C CA . ASN A 1 67 ? -9.576 -4.546 -12.757 1.00 96.44 67 ASN A CA 1
ATOM 561 C C . ASN A 1 67 ? -9.011 -4.761 -11.344 1.00 96.44 67 ASN A C 1
ATOM 563 O O . ASN A 1 67 ? -9.786 -4.927 -10.406 1.00 96.44 67 ASN A O 1
ATOM 567 N N . ASP A 1 68 ? -7.689 -4.682 -11.165 1.00 96.12 68 ASP A N 1
ATOM 568 C CA . ASP A 1 68 ? -7.057 -4.838 -9.844 1.00 96.12 68 ASP A CA 1
ATOM 569 C C . ASP A 1 68 ? -7.516 -3.741 -8.880 1.00 96.12 68 ASP A C 1
ATOM 571 O O . ASP A 1 68 ? -7.902 -4.017 -7.743 1.00 96.12 68 ASP A O 1
ATOM 575 N N . ARG A 1 69 ? -7.579 -2.494 -9.365 1.00 95.25 69 ARG A N 1
ATOM 576 C CA . ARG A 1 69 ? -8.125 -1.358 -8.608 1.00 95.25 69 ARG A CA 1
ATOM 577 C C . ARG A 1 69 ? -9.581 -1.600 -8.212 1.00 95.25 69 ARG A C 1
ATOM 579 O O . ARG A 1 69 ? -9.968 -1.306 -7.084 1.00 95.25 69 ARG A O 1
ATOM 586 N N . SER A 1 70 ? -10.391 -2.159 -9.111 1.00 95.44 70 SER A N 1
ATOM 587 C CA . SER A 1 70 ? -11.784 -2.495 -8.807 1.00 95.44 70 SER A CA 1
ATOM 588 C C . SER A 1 70 ? -11.894 -3.580 -7.736 1.00 95.44 70 SER A C 1
ATOM 590 O O . SER A 1 70 ? -12.732 -3.464 -6.843 1.00 95.44 70 SER A O 1
ATOM 592 N N . VAL A 1 71 ? -11.052 -4.616 -7.789 1.00 96.38 71 VAL A N 1
ATOM 593 C CA . VAL A 1 71 ? -11.020 -5.674 -6.766 1.00 96.38 71 VAL A CA 1
ATOM 594 C C . VAL A 1 71 ? -10.657 -5.086 -5.405 1.00 96.38 71 VAL A C 1
ATOM 596 O O . VAL A 1 71 ? -11.341 -5.372 -4.423 1.00 96.38 71 VAL A O 1
ATOM 599 N N . LEU A 1 72 ? -9.644 -4.217 -5.349 1.00 94.75 72 LEU A N 1
ATOM 600 C CA . LEU A 1 72 ? -9.234 -3.549 -4.113 1.00 94.75 72 LEU A CA 1
ATOM 601 C C . LEU A 1 72 ? -10.356 -2.670 -3.547 1.00 94.75 72 LEU A C 1
ATOM 603 O O . LEU A 1 72 ? -10.661 -2.778 -2.363 1.00 94.75 72 LEU A O 1
ATOM 607 N N . ARG A 1 73 ? -11.040 -1.884 -4.389 1.00 94.31 73 ARG A N 1
ATOM 608 C CA . ARG A 1 73 ? -12.196 -1.064 -3.982 1.00 94.31 73 ARG A CA 1
ATOM 609 C C . ARG A 1 73 ? -13.332 -1.897 -3.392 1.00 94.31 73 ARG A C 1
ATOM 611 O O . ARG A 1 73 ? -13.928 -1.535 -2.379 1.00 94.31 73 ARG A O 1
ATOM 618 N N . VAL A 1 74 ? -13.684 -2.998 -4.052 1.00 95.56 74 VAL A N 1
ATOM 619 C CA . VAL A 1 74 ? -14.759 -3.881 -3.580 1.00 95.56 74 VAL A CA 1
ATOM 620 C C . VAL A 1 74 ? -14.351 -4.545 -2.269 1.00 95.56 74 VAL A C 1
ATOM 622 O O . VAL A 1 74 ? -15.149 -4.611 -1.339 1.00 95.56 74 VAL A O 1
ATOM 625 N N . TRP A 1 75 ? -13.100 -4.991 -2.162 1.00 94.12 75 TRP A N 1
ATOM 626 C CA . TRP A 1 75 ? -12.594 -5.592 -0.937 1.00 94.12 75 TRP A CA 1
ATOM 627 C C . TRP A 1 75 ? -12.653 -4.613 0.240 1.00 94.12 75 TRP A C 1
ATOM 629 O O . TRP A 1 75 ? -13.266 -4.954 1.252 1.00 94.12 75 TRP A O 1
ATOM 639 N N . THR A 1 76 ? -12.120 -3.393 0.104 1.00 92.94 76 THR A N 1
ATOM 640 C CA . THR A 1 76 ? -12.105 -2.409 1.202 1.00 92.94 76 THR A CA 1
ATOM 641 C C . THR A 1 76 ? -13.506 -2.008 1.652 1.00 92.94 76 THR A C 1
ATOM 643 O O . THR A 1 76 ? -13.746 -1.852 2.846 1.00 92.94 76 THR A O 1
ATOM 646 N N . THR A 1 77 ? -14.460 -1.912 0.724 1.00 90.25 77 THR A N 1
ATOM 647 C CA . THR A 1 77 ? -15.863 -1.583 1.037 1.00 90.25 77 THR A CA 1
ATOM 648 C C . THR A 1 77 ? -16.669 -2.757 1.596 1.00 90.25 77 THR A C 1
ATOM 650 O O . THR A 1 77 ? -17.695 -2.542 2.238 1.00 90.25 77 THR A O 1
ATOM 653 N N . SER A 1 78 ? -16.220 -3.997 1.380 1.00 89.50 78 SER A N 1
ATOM 654 C CA . SER A 1 78 ? -16.877 -5.199 1.909 1.00 89.50 78 SER A CA 1
ATOM 655 C C . SER A 1 78 ? -16.539 -5.494 3.372 1.00 89.50 78 SER A C 1
ATOM 657 O O . SER A 1 78 ? -17.249 -6.272 4.014 1.00 89.50 78 SER A O 1
ATOM 659 N N . VAL A 1 79 ? -15.465 -4.900 3.907 1.00 84.25 79 VAL A N 1
ATOM 660 C CA . VAL A 1 79 ? -15.090 -5.108 5.306 1.00 84.25 79 VAL A CA 1
ATOM 661 C C . VAL A 1 79 ? -16.048 -4.317 6.201 1.00 84.25 79 VAL A C 1
ATOM 663 O O . VAL A 1 79 ? -16.161 -3.103 6.033 1.00 84.25 79 VAL A O 1
ATOM 666 N N . PRO A 1 80 ? -16.731 -4.963 7.166 1.00 72.88 80 PRO A N 1
ATOM 667 C CA . PRO A 1 80 ? -17.585 -4.256 8.110 1.00 72.88 80 PRO A CA 1
ATOM 668 C C . PRO A 1 80 ? -16.745 -3.273 8.930 1.00 72.88 80 PRO A C 1
ATOM 670 O O . PRO A 1 80 ? -15.933 -3.695 9.756 1.00 72.88 80 PRO A O 1
ATOM 673 N N . SER A 1 81 ? -16.929 -1.978 8.687 1.00 63.94 81 SER A N 1
ATOM 674 C CA . SER A 1 81 ? -16.294 -0.909 9.452 1.00 63.94 81 SER A CA 1
ATOM 675 C C . SER A 1 81 ? -17.199 -0.467 10.596 1.00 63.94 81 SER A C 1
ATOM 677 O O . SER A 1 81 ? -18.428 -0.441 10.477 1.00 63.94 81 SER A O 1
ATOM 679 N N . VAL A 1 82 ? -16.601 -0.123 11.737 1.00 61.31 82 VAL A N 1
ATOM 680 C CA . VAL A 1 82 ? -17.328 0.577 12.796 1.00 61.31 82 VAL A CA 1
ATOM 681 C C . VAL A 1 82 ? -17.533 1.999 12.297 1.00 61.31 82 VAL A C 1
ATOM 683 O O . VAL A 1 82 ? -16.571 2.742 12.116 1.00 61.31 82 VAL A O 1
ATOM 686 N N . SER A 1 83 ? -18.789 2.363 12.038 1.00 54.09 83 SER A N 1
ATOM 687 C CA . SER A 1 83 ? -19.185 3.732 11.718 1.00 54.09 83 SER A CA 1
ATOM 688 C C . SER A 1 83 ? -18.541 4.696 12.712 1.00 54.09 83 SER A C 1
ATOM 690 O O . SER A 1 83 ? -18.710 4.526 13.921 1.00 54.09 83 SER A O 1
ATOM 692 N N . GLU A 1 84 ? -17.799 5.687 12.214 1.00 54.03 84 GLU A N 1
ATOM 693 C CA . GLU A 1 84 ? -17.333 6.807 13.028 1.00 54.03 84 GLU A CA 1
ATOM 694 C C . GLU A 1 84 ? -18.548 7.441 13.718 1.00 54.03 84 GLU A C 1
ATOM 696 O O . GLU A 1 84 ? -19.351 8.126 13.080 1.00 54.03 84 GLU A O 1
ATOM 701 N N . ASP A 1 85 ? -18.691 7.215 15.025 1.00 45.12 85 ASP A N 1
ATOM 702 C CA . ASP A 1 85 ? -19.510 8.070 15.873 1.00 45.12 85 ASP A CA 1
ATOM 703 C C . ASP A 1 85 ? -18.902 9.472 15.797 1.00 45.12 85 ASP A C 1
ATOM 705 O O . ASP A 1 85 ? -17.924 9.795 16.473 1.00 45.12 85 ASP A O 1
ATOM 709 N N . LYS A 1 86 ? -19.483 10.313 14.939 1.00 45.03 86 LYS A N 1
ATOM 710 C CA . LYS A 1 86 ? -19.302 11.764 14.963 1.00 45.03 86 LYS A CA 1
ATOM 711 C C . LYS A 1 86 ? -19.953 12.312 16.231 1.00 45.03 86 LYS A C 1
ATOM 713 O O . LYS A 1 86 ? -21.032 12.894 16.180 1.00 45.03 86 LYS A O 1
ATOM 718 N N . ASN A 1 87 ? -19.325 12.084 17.376 1.00 42.94 87 ASN A N 1
ATOM 719 C CA . ASN A 1 87 ? -19.676 12.745 18.622 1.00 42.94 87 ASN A CA 1
ATOM 720 C C . ASN A 1 87 ? -18.433 12.918 19.497 1.00 42.94 87 ASN A C 1
ATOM 722 O O . ASN A 1 87 ? -18.332 12.321 20.563 1.00 42.94 87 ASN A O 1
ATOM 726 N N . ASP A 1 88 ? -17.512 13.758 19.040 1.00 42.25 88 ASP A N 1
ATOM 727 C CA . ASP A 1 88 ? -16.700 14.554 19.953 1.00 42.25 88 ASP A CA 1
ATOM 728 C C . ASP A 1 88 ? -17.056 16.024 19.704 1.00 42.25 88 ASP A C 1
ATOM 730 O O . ASP A 1 88 ? -17.113 16.482 18.560 1.00 42.25 88 ASP A O 1
ATOM 734 N N . LYS A 1 89 ? -17.439 16.682 20.800 1.00 37.12 89 LYS A N 1
ATOM 735 C CA . LYS A 1 89 ? -17.918 18.066 20.896 1.00 37.12 89 LYS A CA 1
ATOM 736 C C . LYS A 1 89 ? -16.857 19.091 20.520 1.00 37.12 89 LYS A C 1
ATOM 738 O O . LYS A 1 89 ? -15.671 18.835 20.818 1.00 37.12 89 LYS A O 1
#